Protein AF-A0A5J4QD30-F1 (afdb_monomer_lite)

Organism: NCBI:txid433724

Secondary structure (DSSP, 8-state):
--SSHHHHHHHHHHHHHHHHTT-PPPEEEEE-SS-EEEEEEETTEEEE---

InterPro domains:
  IPR013126 Heat shock protein 70 family [PF00012] (26-51)
  IPR018181 Heat shock protein 70, conserved site [PS00297] (29-36)
  IPR043129 ATPase, nucleotide binding domain [SSF53067] (23-51)

Foldseek 3Di:
DPPPVVVVVVVVVVVVVVVVVPPDWDWDWDDDPVDIWIWTQDPNDTDTDDD

Structure (mmCIF, N/CA/C/O backbone):
data_AF-A0A5J4QD30-F1
#
_entry.id   AF-A0A5J4QD30-F1
#
loop_
_atom_site.group_PDB
_atom_site.id
_atom_site.type_symbol
_atom_site.label_atom_id
_atom_site.label_alt_id
_atom_site.label_comp_id
_atom_site.label_asym_id
_atom_site.label_entity_id
_atom_site.label_seq_id
_atom_site.pdbx_PDB_ins_code
_atom_site.Cartn_x
_atom_site.Cartn_y
_atom_site.Cartn_z
_atom_site.occupancy
_atom_site.B_iso_or_equiv
_atom_site.auth_seq_id
_atom_site.auth_comp_id
_atom_site.auth_asym_id
_atom_site.auth_atom_id
_atom_site.pdbx_PDB_model_num
ATOM 1 N N . MET A 1 1 ? -20.513 19.248 47.095 1.00 58.03 1 MET A N 1
ATOM 2 C CA . MET A 1 1 ? -20.066 17.907 46.646 1.00 58.03 1 MET A CA 1
ATOM 3 C C . MET A 1 1 ? -20.620 17.462 45.275 1.00 58.03 1 MET A C 1
ATOM 5 O O . MET A 1 1 ? -20.241 16.397 44.824 1.00 58.03 1 MET A O 1
ATOM 9 N N . PHE A 1 2 ? -21.469 18.234 44.572 1.00 57.53 2 PHE A N 1
ATOM 10 C CA . PHE A 1 2 ? -22.112 17.801 43.306 1.00 57.53 2 PHE A CA 1
ATOM 11 C C . PHE A 1 2 ? -21.402 18.258 42.004 1.00 57.53 2 PHE A C 1
ATOM 13 O O . PHE A 1 2 ? -21.898 18.020 40.906 1.00 57.53 2 PHE A O 1
ATOM 20 N N . GLY A 1 3 ? -20.246 18.930 42.099 1.00 59.53 3 GLY A N 1
ATOM 21 C CA . GLY A 1 3 ? -19.570 19.555 40.947 1.00 59.53 3 GLY A CA 1
ATOM 22 C C . GLY A 1 3 ? -18.420 18.758 40.314 1.00 59.53 3 GLY A C 1
ATOM 23 O O . GLY A 1 3 ? -18.035 19.052 39.187 1.00 59.53 3 GLY A O 1
ATOM 24 N N . VAL A 1 4 ? -17.870 17.756 41.008 1.0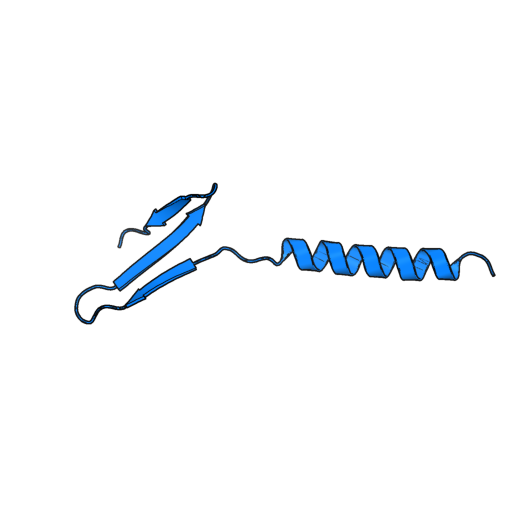0 63.34 4 VAL A N 1
ATOM 25 C CA . VAL A 1 4 ? -16.636 17.054 40.588 1.00 63.34 4 VAL A CA 1
ATOM 26 C C . VAL A 1 4 ? -16.897 15.958 39.553 1.00 63.34 4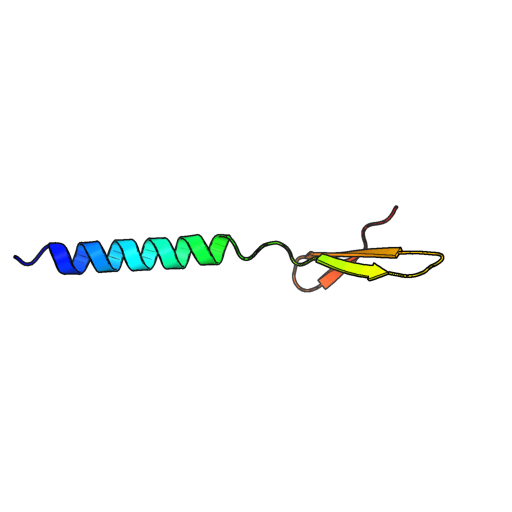 VAL A C 1
ATOM 28 O O . VAL A 1 4 ? -16.158 15.843 38.578 1.00 63.34 4 VAL A O 1
ATOM 31 N N . SER A 1 5 ? -17.982 15.198 39.713 1.00 64.88 5 SER A N 1
ATOM 32 C CA . SER A 1 5 ? -18.391 14.135 38.784 1.00 64.88 5 SER A CA 1
ATOM 33 C C . SER A 1 5 ? -18.639 14.677 37.371 1.00 64.88 5 SER A C 1
ATOM 35 O O . SER A 1 5 ? -18.104 14.152 36.398 1.00 64.88 5 SER A O 1
ATOM 37 N N . ASN A 1 6 ? -19.326 15.818 37.263 1.00 74.88 6 ASN A N 1
ATOM 38 C CA . ASN A 1 6 ? -19.577 16.484 35.982 1.00 74.88 6 ASN A CA 1
ATOM 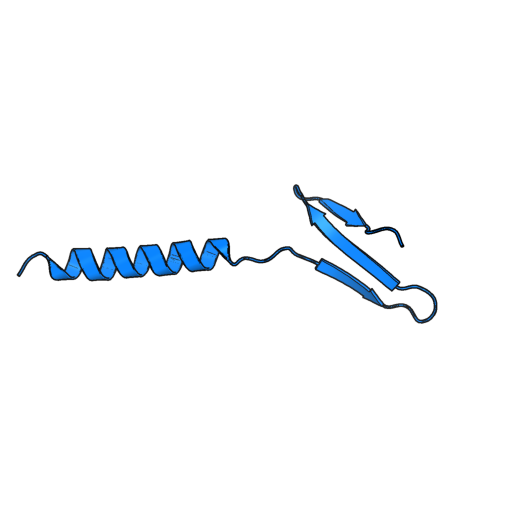39 C C . ASN A 1 6 ? -18.323 17.120 35.346 1.00 74.88 6 ASN A C 1
ATOM 41 O O . ASN A 1 6 ? -18.334 17.432 34.154 1.00 74.88 6 ASN A O 1
ATOM 45 N N . PHE A 1 7 ? -17.265 17.392 36.116 1.00 79.19 7 PHE A N 1
ATOM 46 C CA . PHE A 1 7 ? -16.006 17.933 35.590 1.00 79.19 7 PHE A CA 1
ATOM 47 C C . PHE A 1 7 ? -15.139 16.817 35.000 1.00 79.19 7 PHE A C 1
ATOM 49 O O . PHE A 1 7 ? -14.723 16.913 33.847 1.00 79.19 7 PHE A O 1
ATOM 56 N N . ALA A 1 8 ? -14.961 15.717 35.740 1.00 77.31 8 ALA A N 1
ATOM 57 C CA . ALA A 1 8 ? -14.219 14.549 35.269 1.00 77.31 8 ALA A CA 1
ATOM 58 C C . ALA A 1 8 ? -14.828 13.952 33.985 1.00 77.31 8 ALA A C 1
ATOM 60 O O . ALA A 1 8 ? -14.105 13.602 33.052 1.00 77.31 8 ALA A O 1
ATOM 61 N N . GLU A 1 9 ? -16.159 13.898 33.894 1.00 81.88 9 GLU A N 1
ATOM 62 C CA . GLU A 1 9 ? -16.852 13.388 32.708 1.00 81.88 9 GLU A CA 1
ATOM 63 C C . GLU A 1 9 ? -16.725 14.317 31.489 1.00 81.88 9 GLU A C 1
ATOM 65 O O . GLU A 1 9 ? -16.569 13.852 30.355 1.00 81.88 9 GLU A O 1
ATOM 70 N N . ARG A 1 10 ? -16.701 15.638 31.710 1.00 76.81 10 ARG A N 1
ATOM 71 C CA . ARG A 1 10 ? -16.420 16.625 30.656 1.00 76.81 10 ARG A CA 1
ATOM 72 C C . ARG A 1 10 ? -14.989 16.524 30.138 1.00 76.81 10 ARG A C 1
ATOM 74 O O . ARG A 1 10 ? -14.798 16.546 28.925 1.00 76.81 10 ARG A O 1
ATOM 81 N N . GLU A 1 11 ? -14.004 16.366 31.016 1.00 81.31 11 GLU A N 1
ATOM 82 C CA . GLU A 1 11 ? -12.605 16.163 30.614 1.00 81.31 11 GLU A CA 1
ATOM 83 C C . GLU A 1 11 ? -12.415 14.834 29.872 1.00 81.31 11 GLU A C 1
ATOM 85 O O . GLU A 1 11 ? -11.745 14.785 28.839 1.00 81.31 11 GLU A O 1
ATOM 90 N N . ARG A 1 12 ? -13.090 13.763 30.310 1.00 79.88 12 ARG A N 1
ATOM 91 C CA . ARG A 1 12 ? -13.115 12.488 29.581 1.00 79.88 12 ARG A CA 1
ATOM 92 C C . ARG A 1 12 ? -13.693 12.652 28.171 1.00 79.88 12 ARG A C 1
ATOM 94 O O .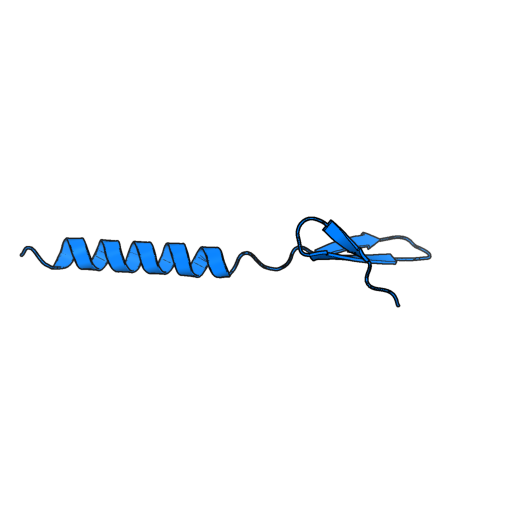 ARG A 1 12 ? -13.075 12.183 27.218 1.00 79.88 12 ARG A O 1
ATOM 101 N N . LYS A 1 13 ? -14.828 13.345 28.010 1.00 78.31 13 LYS A N 1
ATOM 102 C CA . LYS A 1 13 ? -15.413 13.637 26.686 1.00 78.31 13 LYS A CA 1
ATOM 103 C C . LYS A 1 13 ? -14.489 14.484 25.810 1.00 78.31 13 LYS A C 1
ATOM 105 O O . LYS A 1 13 ? -14.324 14.151 24.642 1.00 78.31 13 LYS A O 1
ATOM 110 N N . LYS A 1 14 ? -13.851 15.526 26.355 1.00 79.44 14 LYS A N 1
ATOM 111 C CA . LYS A 1 14 ? -12.870 16.341 25.615 1.00 79.44 14 LYS A CA 1
ATOM 112 C C . LYS A 1 14 ? -11.689 15.506 25.131 1.00 79.44 14 LYS A C 1
ATOM 114 O O . LYS A 1 14 ? -11.297 15.644 23.981 1.00 79.44 14 LYS A O 1
ATOM 119 N N . ASN A 1 15 ? -11.151 14.623 25.971 1.00 78.12 15 ASN A N 1
ATOM 120 C CA . ASN A 1 15 ? -10.040 13.746 25.594 1.00 78.12 15 ASN A CA 1
ATOM 121 C C . ASN A 1 15 ? -10.441 12.715 24.533 1.00 78.12 15 ASN A C 1
ATOM 123 O O . ASN A 1 15 ? -9.650 12.432 23.635 1.00 78.12 15 ASN A O 1
ATOM 127 N N . ILE A 1 16 ? -11.675 12.207 24.587 1.00 81.31 16 ILE A N 1
ATOM 128 C CA . ILE A 1 16 ? -12.223 11.329 23.546 1.00 81.31 16 ILE A CA 1
ATOM 129 C C . ILE A 1 16 ? -12.353 12.096 22.223 1.00 81.31 16 ILE A C 1
ATOM 131 O O . ILE A 1 16 ? -11.776 11.671 21.230 1.00 81.31 16 ILE A O 1
ATOM 135 N N . ILE A 1 17 ? -13.016 13.257 22.215 1.00 77.94 17 ILE A N 1
ATOM 136 C CA . ILE A 1 17 ? -13.215 14.075 21.003 1.00 77.94 17 ILE A CA 1
ATOM 137 C C . ILE A 1 17 ? -11.869 14.509 20.404 1.00 77.94 17 ILE A C 1
ATOM 139 O O . ILE A 1 17 ? -11.633 14.337 19.214 1.00 77.94 17 ILE A O 1
ATOM 143 N N . LYS A 1 18 ? -10.931 14.955 21.245 1.00 77.56 18 LYS A N 1
ATOM 144 C CA . LYS A 1 18 ? -9.571 15.341 20.839 1.00 77.56 18 LYS A CA 1
ATOM 145 C C . LYS A 1 18 ? -8.754 14.181 20.256 1.00 77.56 18 LYS A C 1
ATOM 147 O O . LYS A 1 18 ? -7.799 14.419 19.521 1.00 77.56 18 LYS A O 1
ATOM 152 N N . THR A 1 19 ? -9.090 12.939 20.602 1.00 71.75 19 THR A N 1
ATOM 153 C CA . THR A 1 19 ? -8.460 11.748 20.017 1.00 71.75 19 THR A CA 1
ATOM 154 C C . THR A 1 19 ? -9.053 11.418 18.645 1.00 71.75 19 THR A C 1
ATOM 156 O O . THR A 1 19 ? -8.316 10.980 17.768 1.00 71.75 19 THR A O 1
ATOM 159 N N . ILE A 1 20 ? -10.345 11.684 18.428 1.00 70.38 20 ILE A N 1
ATOM 160 C CA . ILE A 1 20 ? -11.036 11.411 17.157 1.00 70.38 20 ILE A CA 1
ATOM 161 C C . ILE A 1 20 ? -10.541 12.354 16.046 1.00 70.38 20 ILE A C 1
ATOM 163 O O . ILE A 1 20 ? -10.274 11.890 14.942 1.00 70.38 20 ILE A O 1
ATOM 167 N N . ASP A 1 21 ? -10.276 13.630 16.352 1.00 68.56 21 ASP A N 1
ATOM 168 C CA . ASP A 1 21 ? -9.681 14.584 15.391 1.00 68.56 21 ASP A CA 1
ATOM 169 C C . ASP A 1 21 ? -8.253 14.206 14.949 1.00 68.56 21 ASP A C 1
ATOM 171 O O . ASP A 1 21 ? -7.735 14.730 13.964 1.00 68.56 21 ASP A O 1
ATOM 175 N N . LYS A 1 22 ? -7.590 13.296 15.675 1.00 66.50 22 LYS A N 1
ATOM 176 C CA . LYS A 1 22 ? -6.255 12.785 15.336 1.00 66.50 22 LYS A CA 1
ATOM 177 C C . LYS A 1 22 ? -6.277 11.495 14.522 1.00 66.50 22 LYS A C 1
ATOM 179 O O . LYS A 1 22 ? -5.203 10.934 14.295 1.00 66.50 22 LYS A O 1
ATOM 184 N N . MET A 1 23 ? -7.439 11.012 14.078 1.00 66.50 23 MET A N 1
ATOM 185 C CA . MET A 1 23 ? -7.486 9.972 13.049 1.00 66.50 23 MET A CA 1
ATOM 186 C C . MET A 1 23 ? -6.871 10.553 11.771 1.00 66.50 23 MET A C 1
ATOM 188 O O . MET A 1 23 ? -7.514 11.279 11.020 1.00 66.50 23 MET A O 1
ATOM 192 N N . GLY A 1 24 ? -5.565 10.333 11.613 1.00 70.06 24 GLY A N 1
ATOM 193 C CA . GLY A 1 24 ? -4.760 10.936 10.560 1.00 70.06 24 GLY A CA 1
ATOM 194 C C . GLY A 1 24 ? -5.230 10.529 9.166 1.00 70.06 24 GLY A C 1
ATOM 195 O O . GLY A 1 24 ? -5.952 9.546 8.995 1.00 70.06 24 GLY A O 1
ATOM 196 N N . LYS A 1 25 ? -4.791 11.286 8.154 1.00 80.06 25 LYS A N 1
ATOM 197 C CA . LYS A 1 25 ? -5.024 10.934 6.749 1.00 80.06 25 LYS A CA 1
ATOM 198 C C . LYS A 1 25 ? -4.468 9.532 6.469 1.00 80.06 25 LYS A C 1
ATOM 200 O O . LYS A 1 25 ? -3.344 9.224 6.864 1.00 80.06 25 LYS A O 1
ATOM 205 N N . ILE A 1 26 ? -5.249 8.698 5.786 1.00 88.69 26 ILE A N 1
ATOM 206 C CA . ILE A 1 26 ? -4.823 7.358 5.369 1.00 88.69 26 ILE A CA 1
ATOM 207 C C . ILE A 1 26 ? -3.937 7.502 4.130 1.00 88.69 26 ILE A C 1
ATOM 209 O O . ILE A 1 26 ? -4.318 8.180 3.173 1.00 88.69 26 ILE A O 1
ATOM 213 N N . ILE A 1 27 ? -2.770 6.856 4.158 1.00 93.31 27 ILE A N 1
ATOM 214 C CA . ILE A 1 27 ? -1.822 6.816 3.044 1.00 93.31 27 ILE A CA 1
ATOM 215 C C . ILE A 1 27 ? -1.673 5.364 2.592 1.00 93.31 27 ILE A C 1
ATOM 217 O O . ILE A 1 27 ? -1.322 4.495 3.390 1.00 93.31 27 ILE A O 1
ATOM 221 N N . GLY A 1 28 ? -1.938 5.114 1.314 1.00 92.75 28 GLY A N 1
ATOM 222 C CA . GLY A 1 28 ? -1.612 3.859 0.645 1.00 92.75 28 GLY A CA 1
ATOM 223 C C . GLY A 1 28 ? -0.194 3.929 0.091 1.00 92.75 28 GLY A C 1
ATOM 224 O O . GLY A 1 28 ? 0.136 4.883 -0.613 1.00 92.75 28 GLY A O 1
ATOM 225 N N . ILE A 1 29 ? 0.634 2.941 0.429 1.00 94.19 29 ILE A N 1
ATOM 226 C CA . ILE A 1 29 ? 2.000 2.798 -0.078 1.00 94.19 29 ILE A CA 1
ATOM 227 C C . ILE A 1 29 ? 2.106 1.442 -0.759 1.00 94.19 29 ILE A C 1
ATOM 229 O O . ILE A 1 29 ? 1.917 0.413 -0.110 1.00 94.19 29 ILE A O 1
ATOM 233 N N . ASP A 1 30 ? 2.438 1.460 -2.045 1.00 94.38 30 ASP A N 1
ATOM 234 C CA . ASP A 1 30 ? 2.804 0.266 -2.798 1.00 94.38 30 ASP A CA 1
ATOM 235 C C . ASP A 1 30 ? 4.273 0.361 -3.216 1.00 94.38 30 ASP A C 1
ATOM 237 O O . ASP A 1 30 ? 4.717 1.363 -3.790 1.00 94.38 30 ASP A O 1
ATOM 241 N N . LEU A 1 31 ? 5.042 -0.671 -2.871 1.00 93.69 31 LEU A N 1
ATOM 242 C CA . LEU A 1 31 ? 6.485 -0.712 -3.067 1.00 93.69 31 LEU A CA 1
ATOM 243 C C . LEU A 1 31 ? 6.827 -1.742 -4.139 1.00 93.69 31 LEU A C 1
ATOM 245 O O . LEU A 1 31 ? 6.770 -2.947 -3.900 1.00 93.69 31 LEU A O 1
ATOM 249 N N . GLY A 1 32 ? 7.254 -1.255 -5.300 1.00 94.19 32 GLY A N 1
ATOM 250 C CA . GLY A 1 32 ? 7.911 -2.053 -6.327 1.00 94.19 32 GLY A CA 1
ATOM 251 C C . GLY A 1 32 ? 9.411 -1.772 -6.387 1.00 94.19 32 GLY A C 1
ATOM 252 O O . GLY A 1 32 ? 9.919 -0.793 -5.845 1.00 94.19 32 GLY A O 1
ATOM 253 N N . THR A 1 33 ? 10.142 -2.638 -7.083 1.00 94.31 33 THR A N 1
ATOM 254 C CA . THR A 1 33 ? 11.581 -2.461 -7.337 1.00 94.31 33 THR A CA 1
ATOM 255 C C . THR A 1 33 ? 11.864 -1.398 -8.398 1.00 94.31 33 THR A C 1
ATOM 257 O O . THR A 1 33 ? 12.911 -0.758 -8.360 1.00 94.31 33 THR A O 1
ATOM 260 N N . THR A 1 34 ? 10.942 -1.215 -9.346 1.00 93.81 34 THR A N 1
ATOM 261 C CA . THR A 1 34 ? 11.066 -0.256 -10.456 1.00 93.81 34 THR A CA 1
ATOM 262 C C . THR A 1 34 ? 10.223 0.993 -10.236 1.00 93.81 34 THR A C 1
ATOM 264 O O . THR A 1 34 ? 10.692 2.088 -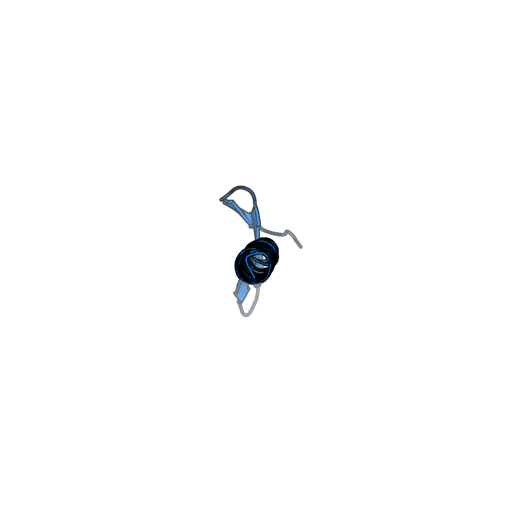10.519 1.00 93.81 34 THR A O 1
ATOM 267 N N . ASN A 1 35 ? 9.006 0.840 -9.713 1.00 92.56 35 ASN A N 1
ATOM 268 C CA . ASN A 1 35 ? 8.095 1.948 -9.448 1.00 92.56 35 ASN A CA 1
ATOM 269 C C . ASN A 1 35 ? 7.461 1.776 -8.070 1.00 92.56 35 ASN A C 1
ATOM 271 O O . ASN A 1 35 ? 7.153 0.655 -7.666 1.00 92.56 35 ASN A O 1
ATOM 275 N N . SER A 1 36 ? 7.232 2.888 -7.383 1.00 92.44 36 SER A N 1
ATOM 276 C CA . SER A 1 36 ? 6.404 2.957 -6.181 1.00 92.44 36 SER A CA 1
ATOM 277 C C . SER A 1 36 ? 5.167 3.809 -6.454 1.00 92.44 36 SER A C 1
ATOM 279 O O . SER A 1 36 ? 5.188 4.702 -7.302 1.00 92.44 36 SER A O 1
ATOM 281 N N . CYS A 1 37 ? 4.078 3.518 -5.746 1.00 94.19 37 CYS A N 1
ATOM 282 C CA . CYS A 1 37 ? 2.842 4.289 -5.807 1.00 94.19 37 CYS A CA 1
ATOM 283 C C . CYS A 1 37 ? 2.505 4.813 -4.411 1.00 94.19 37 CYS A C 1
ATOM 285 O O . CYS A 1 37 ? 2.636 4.102 -3.411 1.00 94.19 37 CYS A O 1
ATOM 287 N N . VAL A 1 38 ? 2.075 6.071 -4.355 1.00 95.12 38 VAL A N 1
ATOM 288 C CA . VAL A 1 38 ? 1.608 6.719 -3.132 1.00 95.12 38 VAL A CA 1
ATOM 289 C C . VAL A 1 38 ? 0.221 7.280 -3.406 1.00 95.12 38 VAL A C 1
ATOM 291 O O . VAL A 1 38 ? 0.019 7.989 -4.390 1.00 95.12 38 VAL A O 1
ATOM 294 N N . SER A 1 39 ? -0.738 6.980 -2.534 1.00 94.31 39 SER A N 1
ATOM 295 C CA . SER A 1 39 ? -2.100 7.513 -2.624 1.00 94.31 39 SER A CA 1
ATOM 296 C C . SER A 1 39 ? -2.580 8.044 -1.282 1.00 94.31 39 SER A C 1
ATOM 298 O O . SER A 1 39 ? -2.270 7.461 -0.243 1.00 94.31 39 SER A O 1
ATOM 300 N N . VAL A 1 40 ? -3.393 9.093 -1.302 1.00 93.25 40 VAL A N 1
ATOM 301 C CA . VAL A 1 40 ? -4.131 9.579 -0.129 1.00 93.25 40 VAL A CA 1
ATOM 302 C C . VAL A 1 40 ? -5.595 9.184 -0.248 1.00 93.25 40 VAL A C 1
ATOM 304 O O . VAL A 1 40 ? -6.157 9.205 -1.338 1.00 93.25 40 VAL A O 1
ATOM 307 N N . PHE A 1 41 ? -6.218 8.803 0.864 1.00 90.69 41 PHE A N 1
ATOM 308 C CA . PHE A 1 41 ? -7.654 8.526 0.880 1.00 90.69 41 PHE A CA 1
ATOM 309 C C . PHE A 1 41 ? -8.421 9.828 1.138 1.00 90.69 41 PHE A C 1
ATOM 311 O O . PHE A 1 41 ? -8.405 10.352 2.256 1.00 90.69 41 PHE A O 1
ATOM 318 N N . GLU A 1 42 ? -9.071 10.365 0.108 1.00 88.19 42 GLU A N 1
ATOM 319 C CA . GLU A 1 42 ? -9.844 11.608 0.156 1.00 88.19 42 GLU A CA 1
ATOM 320 C C . GLU A 1 42 ? -11.294 11.329 -0.241 1.00 88.19 42 GLU A C 1
ATOM 322 O O . GLU A 1 42 ? -11.556 10.646 -1.221 1.00 88.19 42 GLU A O 1
ATOM 327 N N . GLY A 1 43 ? -12.266 11.827 0.530 1.00 81.06 43 GLY A N 1
ATOM 328 C CA . GLY A 1 43 ? -13.681 11.737 0.140 1.00 81.06 43 GLY A CA 1
ATOM 329 C C . GLY A 1 43 ? -14.222 10.314 -0.082 1.00 81.06 43 GLY A C 1
ATOM 330 O O . GLY A 1 43 ? -15.206 10.161 -0.794 1.00 81.06 43 GLY A O 1
ATOM 331 N N . ASN A 1 44 ? -13.617 9.305 0.554 1.00 83.62 44 ASN A N 1
ATOM 332 C CA . ASN A 1 44 ? -13.863 7.862 0.386 1.00 83.62 44 ASN A CA 1
ATOM 333 C C . ASN A 1 44 ? -13.229 7.190 -0.841 1.00 83.62 44 ASN A C 1
ATOM 335 O O . ASN A 1 44 ? -13.504 6.014 -1.080 1.00 83.62 44 ASN A O 1
ATOM 339 N N . GLU A 1 45 ? -12.353 7.875 -1.573 1.00 90.62 45 GLU A N 1
ATOM 340 C CA . GLU A 1 45 ? -11.645 7.297 -2.713 1.00 90.62 45 GLU A CA 1
ATOM 341 C C . GLU A 1 45 ? -10.122 7.456 -2.572 1.00 90.62 45 GLU A C 1
ATOM 343 O O . GLU A 1 45 ? -9.634 8.451 -2.024 1.00 90.62 45 GLU A O 1
ATOM 348 N N . PRO A 1 46 ? -9.332 6.474 -3.041 1.00 91.75 46 PRO A N 1
ATOM 349 C CA . PRO A 1 46 ? -7.890 6.623 -3.119 1.00 91.75 46 PRO A CA 1
ATOM 350 C C . PRO A 1 46 ? -7.523 7.519 -4.307 1.00 91.75 46 PRO A C 1
ATOM 352 O O . PRO A 1 46 ? -7.790 7.188 -5.460 1.00 91.75 46 PRO A O 1
ATOM 355 N N . VAL A 1 47 ? -6.849 8.631 -4.031 1.00 94.06 47 VAL A N 1
ATOM 356 C CA . VAL A 1 47 ? -6.289 9.527 -5.047 1.00 94.06 47 VAL A CA 1
ATOM 357 C C . VAL A 1 47 ? -4.786 9.284 -5.130 1.00 94.06 47 VAL A C 1
ATOM 359 O O . VAL A 1 47 ? -4.065 9.465 -4.145 1.00 94.06 47 VAL A O 1
ATOM 362 N N . VAL A 1 48 ? -4.307 8.847 -6.298 1.00 93.38 48 VAL A N 1
ATOM 363 C CA . VAL A 1 48 ? -2.876 8.631 -6.559 1.00 93.38 48 VAL A CA 1
ATOM 364 C C . VAL A 1 48 ? -2.168 9.976 -6.671 1.00 93.38 48 VAL A C 1
ATOM 366 O O . VAL A 1 48 ? -2.605 10.863 -7.404 1.00 93.38 48 VAL A O 1
ATOM 369 N N . ILE A 1 49 ? -1.050 10.111 -5.965 1.00 92.56 49 ILE A N 1
ATOM 370 C CA . ILE A 1 49 ? -0.159 11.258 -6.092 1.00 92.56 49 ILE A CA 1
ATOM 371 C C . ILE A 1 49 ? 0.761 10.992 -7.279 1.00 92.56 49 ILE A C 1
ATOM 373 O O . ILE A 1 49 ? 1.580 10.072 -7.250 1.00 92.56 49 ILE A O 1
ATOM 377 N N . ALA A 1 50 ? 0.602 11.793 -8.331 1.00 85.38 50 ALA A N 1
ATOM 378 C CA . ALA A 1 50 ? 1.522 11.776 -9.456 1.00 85.38 50 ALA A CA 1
ATOM 379 C C . ALA A 1 50 ? 2.895 12.330 -9.033 1.00 85.38 50 ALA A C 1
ATOM 381 O O . ALA A 1 50 ? 2.973 13.285 -8.257 1.00 85.38 50 ALA A O 1
ATOM 382 N N . ASN A 1 51 ? 3.945 11.684 -9.544 1.00 75.88 51 ASN A N 1
ATOM 383 C CA . ASN A 1 51 ? 5.330 12.165 -9.544 1.00 75.88 51 ASN A CA 1
ATOM 384 C C . ASN A 1 51 ? 5.447 13.487 -10.313 1.00 75.88 51 ASN A C 1
ATOM 386 O O . 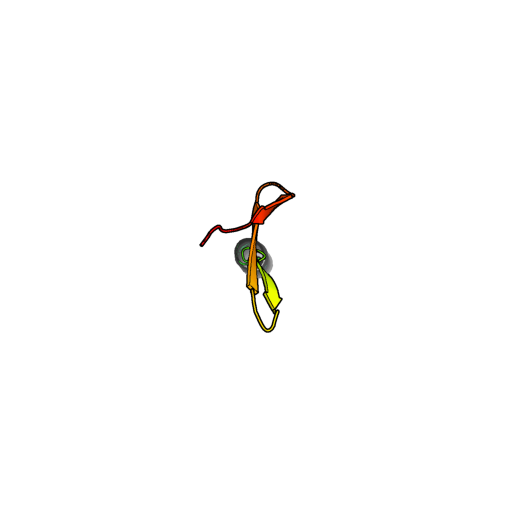ASN A 1 51 ? 4.828 13.572 -11.400 1.00 75.88 51 ASN A O 1
#

Sequence (51 aa):
MFGVSNFAERERKKNIIKTIDKMGKIIGIDLGTTNSCVSVFEGNEPVVIAN

pLDDT: mean 82.15, std 11.08, range [57.53, 95.12]

Radius of gyration: 20.18 Å; chains: 1; bounding box: 34×22×57 Å